Protein AF-A0A2K3KG20-F1 (afdb_monomer)

Foldseek 3Di:
DQVCLVVVVDPPDDNDDDDPPDDDPVCCVVPDDPDDDDDDPDDPDDDPPPDDDDDDDPDDPDADPVGD

Solvent-accessible sur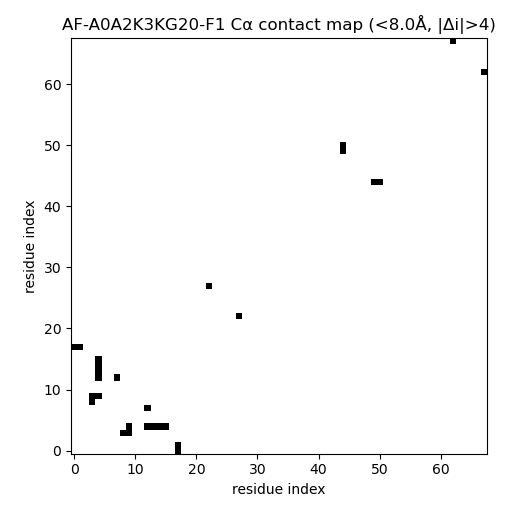face area (backbone atoms only — not comparable to full-atom values): 5116 Å² total; per-residue (Å²): 109,68,66,44,57,77,65,59,72,50,88,90,65,73,92,72,89,76,75,82,88,70,78,55,65,68,58,51,62,76,61,58,67,82,73,79,76,82,78,79,92,65,79,95,61,93,55,91,84,69,74,82,90,82,84,81,79,70,92,62,94,66,79,56,97,78,65,126

Sequence (68 aa):
MKKAISEEAIRGLPNLKIEEGSICGDCQIGKQTKMPHPKLQHLTTIRVLELLHMDLMGPMQTESLGGK

Mean predicted aligned error: 13.76 Å

Structure (mmCIF, N/CA/C/O backbone):
data_AF-A0A2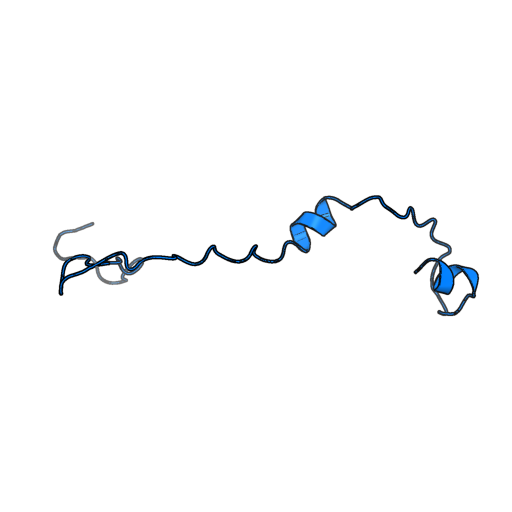K3KG20-F1
#
_entry.id   AF-A0A2K3KG20-F1
#
loop_
_atom_site.group_PDB
_atom_site.id
_atom_site.type_symbol
_atom_site.label_atom_id
_atom_site.label_alt_id
_atom_site.label_comp_id
_atom_site.label_asym_id
_atom_site.label_entity_id
_atom_site.label_seq_id
_atom_site.pdbx_PDB_ins_code
_atom_site.Cartn_x
_atom_site.Cartn_y
_atom_site.Cartn_z
_atom_site.occupancy
_atom_site.B_iso_or_equiv
_atom_site.auth_seq_id
_atom_site.auth_comp_id
_atom_site.auth_asym_id
_atom_site.auth_atom_id
_atom_site.pdbx_PDB_model_num
ATOM 1 N N . MET A 1 1 ? 27.369 3.848 -17.154 1.00 77.00 1 MET A N 1
ATOM 2 C CA . MET A 1 1 ? 27.124 3.704 -18.608 1.00 77.00 1 MET A CA 1
ATOM 3 C C . MET A 1 1 ? 28.175 4.426 -19.444 1.00 77.00 1 MET A C 1
ATOM 5 O O . MET A 1 1 ? 28.819 3.743 -20.222 1.00 77.00 1 MET A O 1
ATOM 9 N N . LYS A 1 2 ? 28.441 5.732 -19.247 1.00 81.50 2 LYS A N 1
ATOM 10 C CA . LYS A 1 2 ? 29.490 6.463 -19.999 1.00 81.50 2 LYS A CA 1
ATOM 11 C C . LYS A 1 2 ? 30.851 5.760 -20.030 1.00 81.50 2 LYS A C 1
ATOM 13 O O . LYS A 1 2 ? 31.380 5.536 -21.106 1.00 81.50 2 LYS A O 1
ATOM 18 N N . LYS A 1 3 ? 31.360 5.343 -18.864 1.00 86.06 3 LYS A N 1
ATOM 19 C CA . LYS A 1 3 ? 32.646 4.636 -18.749 1.00 86.06 3 LYS A CA 1
ATOM 20 C C . LYS A 1 3 ? 32.702 3.348 -19.584 1.00 86.06 3 LYS A C 1
ATOM 22 O O . LYS A 1 3 ? 33.680 3.091 -20.266 1.00 86.06 3 LYS A O 1
ATOM 27 N N . ALA A 1 4 ? 31.618 2.572 -19.577 1.00 86.62 4 ALA A N 1
ATOM 28 C CA . ALA A 1 4 ? 31.532 1.339 -20.356 1.00 86.62 4 ALA A CA 1
ATOM 29 C C . ALA A 1 4 ? 31.507 1.598 -21.873 1.00 86.62 4 ALA A C 1
ATOM 31 O O . ALA A 1 4 ? 32.003 0.771 -22.628 1.00 86.62 4 ALA A O 1
ATOM 32 N N . ILE A 1 5 ? 30.953 2.739 -22.309 1.00 87.94 5 ILE A N 1
ATOM 33 C CA . ILE A 1 5 ? 30.970 3.172 -23.714 1.00 87.94 5 ILE A CA 1
ATOM 34 C C . ILE A 1 5 ? 32.370 3.648 -24.108 1.00 87.94 5 ILE A C 1
ATOM 36 O O . ILE A 1 5 ? 32.877 3.235 -25.143 1.00 87.94 5 ILE A O 1
ATOM 40 N N . SER A 1 6 ? 33.010 4.486 -23.283 1.00 86.88 6 SER A N 1
ATOM 41 C CA . SER A 1 6 ? 34.333 5.047 -23.589 1.00 86.88 6 SER A CA 1
ATOM 42 C C . SER A 1 6 ? 35.452 4.008 -23.588 1.00 86.88 6 SER A C 1
ATOM 44 O O . SER A 1 6 ? 36.419 4.163 -24.320 1.00 86.88 6 SER A O 1
ATOM 46 N N . GLU A 1 7 ? 35.337 2.974 -22.754 1.00 92.25 7 GLU A N 1
ATOM 47 C CA . GLU A 1 7 ? 36.317 1.884 -22.665 1.00 92.25 7 GLU A CA 1
ATOM 48 C C . GLU A 1 7 ? 35.972 0.704 -23.592 1.00 92.25 7 GLU A C 1
ATOM 50 O O . GLU A 1 7 ? 36.628 -0.330 -23.516 1.00 92.25 7 GLU A O 1
ATOM 55 N N . GLU A 1 8 ? 34.923 0.821 -24.423 1.00 88.25 8 GLU A N 1
ATOM 56 C CA . GLU A 1 8 ? 34.403 -0.259 -25.284 1.00 88.25 8 GLU A CA 1
ATOM 57 C C . GLU A 1 8 ? 34.209 -1.594 -24.540 1.00 88.25 8 GLU A C 1
ATOM 59 O O . GLU A 1 8 ? 34.315 -2.688 -25.099 1.00 88.25 8 GLU A O 1
ATOM 64 N N . ALA A 1 9 ? 33.880 -1.514 -23.249 1.00 92.06 9 ALA A N 1
ATOM 65 C CA . ALA A 1 9 ? 33.823 -2.668 -22.359 1.00 92.06 9 ALA A CA 1
ATOM 66 C C . ALA A 1 9 ? 32.685 -3.647 -22.713 1.00 92.06 9 ALA A C 1
ATOM 68 O O . ALA A 1 9 ? 32.644 -4.764 -22.199 1.00 92.06 9 ALA A O 1
ATOM 69 N N . ILE A 1 10 ? 31.742 -3.238 -23.573 1.00 90.50 10 ILE A N 1
ATOM 70 C CA . ILE A 1 10 ? 30.574 -4.020 -23.988 1.00 90.50 10 ILE A CA 1
ATOM 71 C C . ILE A 1 10 ? 30.514 -4.064 -25.520 1.00 90.50 10 ILE A C 1
ATOM 73 O O . ILE A 1 10 ? 30.272 -3.051 -26.175 1.00 90.50 10 ILE A O 1
ATOM 77 N N . ARG A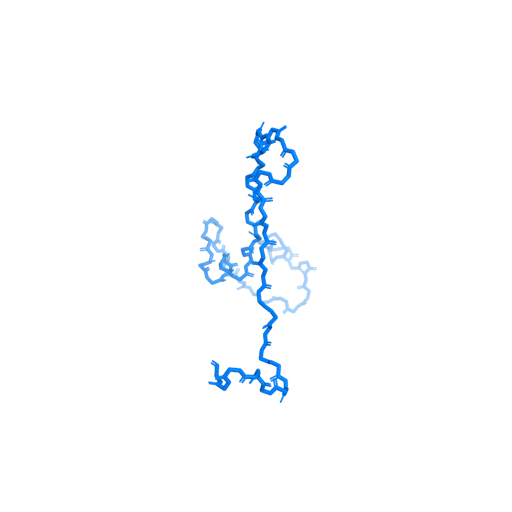 1 11 ? 30.682 -5.258 -26.103 1.00 91.50 11 ARG A N 1
ATOM 78 C CA . ARG A 1 11 ? 30.562 -5.461 -27.556 1.00 91.50 11 ARG A CA 1
ATOM 79 C C . ARG A 1 11 ? 29.135 -5.190 -28.037 1.00 91.50 11 ARG A C 1
ATOM 81 O O . ARG A 1 11 ? 28.178 -5.686 -27.451 1.00 91.50 11 ARG A O 1
ATOM 88 N N . GLY A 1 12 ? 29.015 -4.458 -29.145 1.00 88.31 12 GLY A N 1
ATOM 89 C CA . GLY A 1 12 ? 27.736 -4.170 -29.804 1.00 88.31 12 GLY A CA 1
ATOM 90 C C . GLY A 1 12 ? 26.964 -2.986 -29.220 1.00 88.31 12 GLY A C 1
ATOM 91 O O . GLY A 1 12 ? 25.867 -2.690 -29.690 1.00 88.31 12 GLY A O 1
ATOM 92 N N . LEU A 1 13 ? 27.517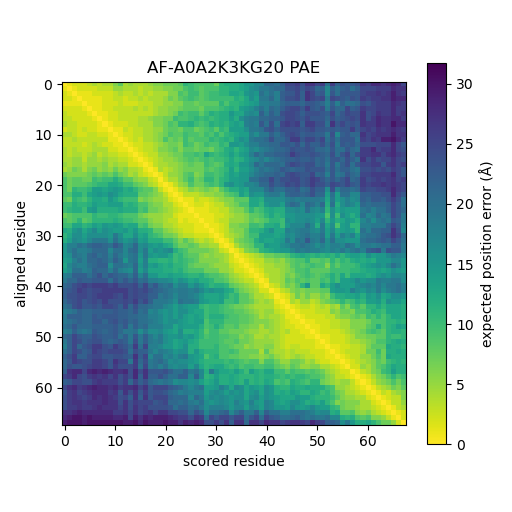 -2.295 -28.222 1.00 87.75 13 LEU A N 1
ATOM 93 C CA . LEU A 1 13 ? 26.886 -1.106 -27.667 1.00 87.75 13 LEU A CA 1
ATOM 94 C C . LEU A 1 13 ? 27.164 0.107 -28.579 1.00 87.75 13 LEU A C 1
ATOM 96 O O . LEU A 1 13 ? 28.329 0.392 -28.856 1.00 87.75 13 LEU A O 1
ATOM 100 N N . PRO A 1 14 ? 26.138 0.829 -29.069 1.00 87.12 14 PRO A N 1
ATOM 101 C CA . PRO A 1 14 ? 26.352 2.008 -29.903 1.00 87.12 14 PRO A CA 1
ATOM 102 C C . PRO A 1 14 ? 26.960 3.160 -29.092 1.00 87.12 14 PRO A C 1
ATOM 104 O O . PRO A 1 14 ? 26.786 3.251 -27.875 1.00 87.12 14 PRO A O 1
ATOM 107 N N . ASN A 1 15 ? 27.655 4.073 -29.775 1.00 85.38 15 ASN A N 1
ATOM 108 C CA . ASN A 1 15 ? 28.282 5.226 -29.133 1.00 85.38 15 ASN A CA 1
ATOM 109 C C . ASN A 1 15 ? 27.217 6.282 -28.780 1.00 85.38 15 ASN A C 1
ATOM 111 O O . ASN A 1 15 ? 26.830 7.113 -29.604 1.00 85.38 15 ASN A O 1
ATOM 115 N N . LEU A 1 16 ? 26.677 6.185 -27.564 1.00 83.69 16 LEU A N 1
ATOM 116 C CA . LEU A 1 16 ? 25.581 7.024 -27.080 1.00 83.69 16 LEU A CA 1
ATOM 117 C C 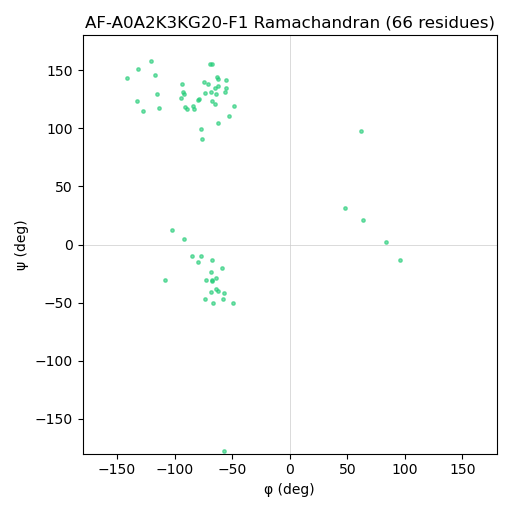. LEU A 1 16 ? 26.122 8.267 -26.366 1.00 83.69 16 LEU A C 1
ATOM 119 O O . LEU A 1 16 ? 26.910 8.166 -25.423 1.00 83.69 16 LEU A O 1
ATOM 123 N N . LYS A 1 17 ? 25.623 9.449 -26.745 1.00 80.88 17 LYS A N 1
ATOM 124 C CA . LYS A 1 17 ? 25.802 10.674 -25.954 1.00 80.88 17 LYS A CA 1
ATOM 125 C C . LYS A 1 17 ? 24.838 10.635 -24.774 1.00 80.88 17 LYS A C 1
ATOM 127 O O . LYS A 1 17 ? 23.651 10.898 -24.927 1.00 80.88 17 LYS A O 1
ATOM 132 N N . ILE A 1 18 ? 25.347 10.254 -23.608 1.00 78.56 18 ILE A N 1
ATOM 133 C CA . ILE A 1 18 ? 24.561 10.227 -22.373 1.00 78.56 18 ILE A CA 1
ATOM 134 C C . ILE A 1 18 ? 24.685 11.591 -21.700 1.00 78.56 18 ILE A C 1
ATOM 136 O O . ILE A 1 18 ? 25.775 11.975 -21.280 1.00 78.56 18 ILE A O 1
ATOM 140 N N . GLU A 1 19 ? 23.582 12.315 -21.563 1.00 77.12 19 GLU A N 1
ATOM 141 C CA . GLU A 1 19 ? 23.522 13.464 -20.662 1.00 77.12 19 GLU A CA 1
ATOM 142 C C . GLU A 1 19 ? 23.345 12.950 -19.230 1.00 77.12 19 GLU A C 1
ATOM 144 O O . GLU A 1 19 ? 22.474 12.131 -18.946 1.00 77.12 19 GLU A O 1
ATOM 149 N N . GLU A 1 20 ? 24.233 13.362 -18.327 1.00 72.44 20 GLU A N 1
ATOM 150 C CA . GLU A 1 20 ? 24.112 13.037 -16.905 1.00 72.44 20 GLU A CA 1
ATOM 151 C C . GLU A 1 20 ? 23.381 14.178 -16.207 1.00 72.44 20 GLU A C 1
ATOM 153 O O . GLU A 1 20 ? 23.653 15.345 -16.474 1.00 72.44 20 GLU A O 1
ATOM 158 N N . GLY A 1 21 ? 22.461 13.836 -15.307 1.00 71.38 21 GLY A N 1
ATOM 159 C CA . GLY A 1 21 ? 21.693 14.811 -14.531 1.00 71.38 21 GLY A CA 1
ATOM 160 C C . GLY A 1 21 ? 20.316 15.150 -15.105 1.00 71.38 21 GLY A C 1
ATOM 161 O O . GLY A 1 21 ? 19.491 15.682 -14.368 1.00 71.38 21 GLY A O 1
ATOM 162 N N . SER A 1 22 ? 20.013 14.786 -16.357 1.00 76.44 22 SER A N 1
ATOM 163 C CA . SER A 1 22 ? 18.642 14.840 -16.871 1.00 76.44 22 SER A CA 1
ATOM 164 C C . SER A 1 22 ? 17.877 13.580 -16.457 1.00 76.44 22 SER A C 1
ATOM 166 O O . SER A 1 22 ? 18.220 12.449 -16.803 1.00 76.44 22 SER A O 1
ATOM 168 N N . ILE A 1 23 ? 16.835 13.768 -15.650 1.00 75.38 23 ILE A N 1
ATOM 169 C CA . ILE A 1 23 ? 15.910 12.695 -15.289 1.00 75.38 23 ILE A CA 1
ATOM 170 C C . ILE A 1 23 ? 14.875 12.609 -16.409 1.00 75.38 23 ILE A C 1
ATOM 172 O O . ILE A 1 23 ? 14.163 13.573 -16.678 1.00 75.38 23 ILE A O 1
ATOM 176 N N . CYS A 1 24 ? 14.788 11.460 -17.078 1.00 83.50 24 CYS A N 1
ATOM 177 C CA . CYS A 1 24 ? 13.720 11.214 -18.043 1.00 83.50 24 CYS A CA 1
ATOM 178 C C . CYS A 1 24 ? 12.374 11.118 -17.306 1.00 83.50 24 CYS A C 1
ATOM 180 O O . CYS A 1 24 ? 12.224 10.279 -16.415 1.00 83.50 24 CYS A O 1
ATOM 182 N N . GLY A 1 25 ? 11.404 11.955 -17.692 1.00 81.12 25 GLY A N 1
ATOM 183 C CA . GLY A 1 25 ? 10.077 12.007 -17.069 1.00 81.12 25 GLY A CA 1
ATOM 184 C C . GLY A 1 25 ? 9.342 10.667 -17.133 1.00 81.12 25 GLY A C 1
ATOM 185 O O . GLY A 1 25 ? 8.894 10.164 -16.105 1.00 81.12 25 GLY A O 1
ATOM 186 N N . ASP A 1 26 ? 9.319 10.022 -18.301 1.00 85.44 26 ASP A N 1
ATOM 187 C CA . ASP A 1 26 ? 8.677 8.711 -18.479 1.00 85.44 26 ASP A CA 1
ATOM 188 C C . ASP A 1 26 ? 9.344 7.628 -17.626 1.00 85.44 26 ASP A C 1
ATOM 190 O O . ASP A 1 26 ? 8.674 6.810 -16.992 1.00 85.44 26 ASP A O 1
ATOM 194 N N . CYS A 1 27 ? 10.678 7.650 -17.542 1.00 82.19 27 CYS A N 1
ATOM 195 C CA . CYS A 1 27 ? 11.423 6.755 -16.663 1.00 82.19 27 CYS A CA 1
ATOM 196 C C . CYS A 1 27 ? 11.105 7.015 -15.189 1.00 82.19 27 CYS A C 1
ATOM 198 O O . CYS A 1 27 ? 11.041 6.061 -14.420 1.00 82.19 27 CYS A O 1
ATOM 200 N N . GLN A 1 28 ? 10.924 8.270 -14.778 1.00 83.44 28 GLN A N 1
ATOM 201 C CA . GLN A 1 28 ? 10.596 8.626 -13.400 1.00 83.44 28 GLN A CA 1
ATOM 202 C C . GLN A 1 28 ? 9.191 8.156 -13.014 1.00 83.44 28 GLN A C 1
ATOM 204 O O . GLN A 1 28 ? 9.019 7.614 -11.925 1.00 83.44 28 GLN A O 1
ATOM 209 N N . ILE A 1 29 ? 8.218 8.301 -13.916 1.00 83.88 29 ILE A N 1
ATOM 210 C CA . ILE A 1 29 ? 6.849 7.803 -13.725 1.00 83.88 29 ILE A CA 1
ATOM 211 C C . ILE A 1 29 ? 6.854 6.269 -13.688 1.00 83.88 29 ILE A C 1
ATOM 213 O O . ILE A 1 29 ? 6.348 5.668 -12.743 1.00 83.88 29 ILE A O 1
ATOM 217 N N . GLY A 1 30 ? 7.490 5.617 -14.668 1.00 82.56 30 GLY A N 1
ATOM 218 C CA . GLY A 1 30 ? 7.537 4.153 -14.759 1.00 82.56 30 GLY A CA 1
ATOM 219 C C . GLY A 1 30 ? 8.356 3.478 -13.653 1.00 82.56 30 GLY A C 1
ATOM 220 O O . GLY A 1 30 ? 8.128 2.313 -13.335 1.00 82.56 30 GLY A O 1
ATOM 221 N N . LYS A 1 31 ? 9.306 4.201 -13.050 1.00 82.62 31 LYS A N 1
ATOM 222 C CA . LYS A 1 31 ? 10.115 3.739 -11.910 1.00 82.62 31 LYS A CA 1
ATOM 223 C C . LYS A 1 31 ? 9.650 4.324 -10.582 1.00 82.62 31 LYS A C 1
ATOM 225 O O . LYS A 1 31 ? 10.384 4.205 -9.600 1.00 82.62 31 LYS A O 1
ATOM 230 N N . GLN A 1 32 ? 8.472 4.945 -10.525 1.00 79.62 32 GLN A N 1
ATOM 231 C CA . GLN A 1 32 ? 7.942 5.451 -9.271 1.00 79.62 32 GLN A CA 1
ATOM 232 C C . GLN A 1 32 ? 7.716 4.273 -8.319 1.00 79.62 32 GLN A C 1
ATOM 234 O O . GLN A 1 32 ? 6.777 3.489 -8.451 1.00 79.62 32 GLN A O 1
ATOM 239 N N . THR A 1 33 ? 8.597 4.131 -7.336 1.00 73.69 33 THR A N 1
ATOM 240 C CA . THR A 1 33 ? 8.346 3.279 -6.183 1.00 73.69 33 THR A CA 1
ATOM 241 C C . THR A 1 33 ? 7.272 3.951 -5.335 1.00 73.69 33 THR A C 1
ATOM 243 O O . THR A 1 33 ? 7.276 5.174 -5.171 1.00 73.69 33 THR A O 1
ATOM 246 N N . LYS A 1 34 ? 6.313 3.168 -4.814 1.00 75.88 34 LYS A N 1
ATOM 247 C CA . LYS A 1 34 ? 5.327 3.678 -3.848 1.00 75.88 34 LYS A CA 1
ATOM 248 C C . LYS A 1 34 ? 6.093 4.437 -2.766 1.00 75.88 34 LYS A C 1
ATOM 250 O O . LYS A 1 34 ? 6.934 3.842 -2.091 1.00 75.88 34 LYS A O 1
ATOM 255 N N . MET A 1 35 ? 5.815 5.734 -2.611 1.00 78.44 35 MET A N 1
ATOM 256 C CA . MET A 1 35 ? 6.317 6.460 -1.449 1.00 78.44 35 MET A CA 1
ATOM 257 C C . MET A 1 35 ? 5.859 5.714 -0.191 1.00 78.44 35 MET A C 1
ATOM 259 O O . MET A 1 35 ? 4.738 5.187 -0.180 1.00 78.44 35 MET A O 1
ATOM 263 N N . PRO A 1 36 ? 6.704 5.621 0.848 1.00 81.50 36 PRO A N 1
ATOM 264 C CA . PRO A 1 36 ? 6.305 4.957 2.075 1.00 81.50 36 PRO A CA 1
ATOM 265 C C . PRO A 1 36 ? 5.037 5.622 2.611 1.00 81.50 36 PRO A C 1
ATOM 267 O O . PRO A 1 36 ? 4.956 6.847 2.704 1.00 81.50 36 PRO A O 1
ATOM 270 N N . HIS A 1 37 ? 4.038 4.806 2.946 1.00 83.25 37 HIS A N 1
ATOM 271 C CA . HIS A 1 37 ? 2.846 5.319 3.602 1.00 83.25 37 HIS A CA 1
ATOM 272 C C . HIS A 1 37 ? 3.252 5.879 4.975 1.00 83.25 37 HIS A C 1
ATOM 274 O O . HIS A 1 37 ? 3.956 5.179 5.716 1.00 83.25 37 HIS A O 1
ATOM 280 N N . PRO A 1 38 ? 2.859 7.116 5.328 1.00 86.25 38 PRO A N 1
ATOM 281 C CA . PRO A 1 38 ? 3.158 7.675 6.637 1.00 86.25 38 PRO A CA 1
ATOM 282 C C . PRO A 1 38 ? 2.646 6.751 7.741 1.00 86.25 38 PRO A C 1
ATOM 284 O O . PRO A 1 38 ? 1.523 6.253 7.682 1.00 86.25 38 PRO A O 1
ATOM 287 N N . LYS A 1 39 ? 3.469 6.511 8.763 1.00 84.88 39 LYS A N 1
ATOM 288 C CA . LYS A 1 39 ? 3.023 5.755 9.935 1.00 84.88 39 LYS A CA 1
ATOM 289 C C . LYS A 1 39 ? 2.090 6.633 10.765 1.00 84.88 39 LYS A C 1
ATOM 291 O O . LYS A 1 39 ? 2.451 7.756 11.112 1.00 84.88 39 LYS A O 1
ATOM 296 N N . LEU A 1 40 ? 0.929 6.098 11.129 1.00 85.81 40 LEU A N 1
ATOM 297 C CA . LEU A 1 40 ? 0.092 6.683 12.172 1.00 85.81 40 LEU A CA 1
ATOM 298 C C . LEU A 1 40 ? 0.843 6.599 13.509 1.00 85.81 40 LEU A C 1
ATOM 300 O O . LEU A 1 40 ? 1.247 5.521 13.936 1.00 85.81 40 LEU A O 1
ATOM 304 N N . GLN A 1 41 ? 1.077 7.755 14.135 1.00 79.88 41 GLN A N 1
ATOM 305 C CA . GLN A 1 41 ? 1.800 7.867 15.411 1.00 79.88 41 GLN A CA 1
ATOM 306 C C . GLN A 1 41 ? 0.898 7.650 16.637 1.00 79.88 41 GLN A C 1
ATOM 308 O O . GLN A 1 41 ? 1.399 7.547 17.752 1.00 79.88 41 GLN A O 1
ATOM 313 N N . HIS A 1 42 ? -0.420 7.594 16.442 1.00 81.50 42 HIS A N 1
ATOM 314 C CA . HIS A 1 42 ? -1.410 7.439 17.501 1.00 81.50 42 HIS A CA 1
ATOM 315 C C . HIS A 1 42 ? -2.415 6.346 17.139 1.00 81.50 42 HIS A C 1
ATOM 317 O O . HIS A 1 42 ? -2.690 6.096 15.964 1.00 81.50 42 HIS A O 1
ATOM 323 N N . LEU A 1 43 ? -2.962 5.703 18.170 1.00 79.50 43 LEU A N 1
ATOM 324 C CA . LEU A 1 43 ? -4.112 4.819 18.027 1.00 79.50 43 LEU A CA 1
ATOM 325 C C . LEU A 1 43 ? -5.330 5.670 17.657 1.00 79.50 43 LEU A C 1
ATOM 327 O O . LEU A 1 43 ? -5.596 6.685 18.295 1.00 79.50 43 LEU A O 1
ATOM 331 N N . THR A 1 44 ? -6.070 5.257 16.634 1.00 84.19 44 THR A N 1
ATOM 332 C CA . THR A 1 44 ? -7.304 5.927 16.195 1.0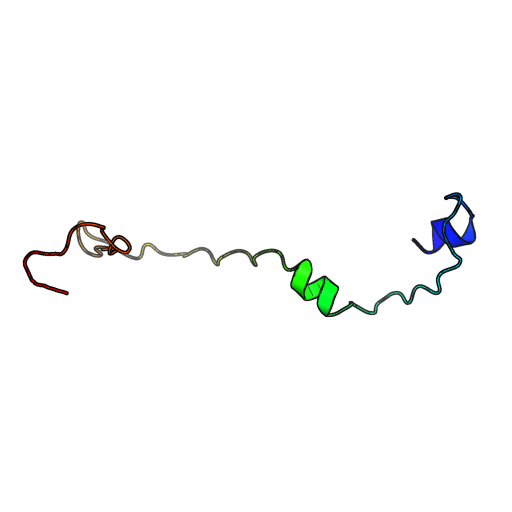0 84.19 44 THR A CA 1
ATOM 333 C C . THR A 1 44 ? -8.508 5.615 17.086 1.00 84.19 44 THR A C 1
ATOM 335 O O . THR A 1 44 ? -9.539 6.261 16.945 1.00 84.19 44 THR A O 1
ATOM 338 N N . THR A 1 45 ? -8.388 4.647 17.999 1.00 91.56 45 THR A N 1
ATOM 339 C CA . THR A 1 45 ? -9.458 4.214 18.908 1.00 91.56 45 THR A CA 1
ATOM 340 C C . THR A 1 45 ? -8.912 3.893 20.297 1.00 91.56 45 THR A C 1
ATOM 342 O O . THR A 1 45 ? -7.832 3.313 20.422 1.00 91.56 45 THR A O 1
ATOM 345 N N . ILE A 1 46 ? -9.686 4.211 21.330 1.00 90.81 46 ILE A N 1
ATOM 346 C CA . ILE A 1 46 ? -9.395 4.013 22.756 1.00 90.81 46 ILE A CA 1
ATOM 347 C C . ILE A 1 46 ? -10.258 2.883 23.344 1.00 90.81 46 ILE A C 1
ATOM 349 O O . ILE A 1 46 ? -9.826 2.195 24.270 1.00 90.81 46 ILE A O 1
ATOM 353 N N . ARG A 1 47 ? -11.477 2.671 22.828 1.00 94.38 47 ARG A N 1
ATOM 354 C CA . ARG A 1 47 ? -12.435 1.674 23.342 1.00 94.38 47 ARG A CA 1
ATOM 355 C C . ARG A 1 47 ? -12.821 0.639 22.286 1.00 94.38 47 ARG A C 1
ATOM 357 O O . ARG A 1 47 ? -12.730 0.872 21.084 1.00 94.38 47 ARG A O 1
ATOM 364 N N . VAL A 1 48 ? -13.287 -0.521 22.752 1.00 92.62 48 VAL A N 1
ATOM 365 C CA . VAL A 1 48 ? -13.794 -1.590 21.879 1.00 92.62 48 VAL A CA 1
ATOM 366 C C . VAL A 1 48 ? -15.014 -1.075 21.103 1.00 92.62 48 VAL A C 1
ATOM 368 O O . VAL A 1 48 ? -15.871 -0.414 21.687 1.00 92.62 48 VAL A O 1
ATOM 371 N N . LEU A 1 49 ? -15.083 -1.383 19.802 1.00 91.00 49 LEU A N 1
ATOM 372 C CA . LEU A 1 49 ? -16.140 -0.950 18.870 1.00 91.00 49 LEU A CA 1
ATOM 373 C C . LEU A 1 49 ? -16.238 0.571 18.623 1.00 91.00 49 LEU A C 1
ATOM 375 O O . LEU A 1 49 ? -17.272 1.048 18.167 1.00 91.00 49 LEU A O 1
ATOM 379 N N . GLU A 1 50 ? -15.181 1.345 18.879 1.00 94.31 50 GLU A N 1
ATOM 380 C CA . GLU A 1 50 ? -15.172 2.788 18.586 1.00 94.31 50 GLU A CA 1
ATOM 381 C C . GLU A 1 50 ? -15.072 3.109 17.085 1.00 94.31 50 GLU A C 1
ATOM 383 O O . GLU A 1 50 ? -15.631 4.104 16.630 1.00 94.31 50 GLU A O 1
ATOM 388 N N . LEU A 1 51 ? -14.409 2.248 16.305 1.00 90.50 51 LEU A N 1
ATOM 389 C CA . LEU A 1 51 ? -14.344 2.350 14.849 1.00 90.50 51 LEU A CA 1
ATOM 390 C C . LEU A 1 51 ? -14.642 0.991 14.222 1.00 90.50 51 LEU A C 1
ATOM 392 O O . LEU A 1 51 ? -13.957 0.005 14.498 1.00 90.50 51 LEU A O 1
ATOM 396 N N . LEU A 1 52 ? -15.649 0.959 13.353 1.00 91.88 52 LEU A N 1
ATOM 397 C CA . LEU A 1 52 ? -16.010 -0.207 12.559 1.00 91.88 52 LEU A CA 1
ATOM 398 C C . LEU A 1 52 ? -15.742 0.101 11.087 1.00 91.88 52 LEU A C 1
ATOM 400 O O . LEU A 1 52 ? -16.355 1.000 10.514 1.00 91.88 52 LEU A O 1
ATOM 404 N N . HIS A 1 53 ? -14.827 -0.647 10.479 1.00 90.94 53 HIS A N 1
ATOM 405 C CA . HIS A 1 53 ? -14.623 -0.607 9.037 1.00 90.94 53 HIS A CA 1
ATOM 406 C C . HIS A 1 53 ? -15.517 -1.666 8.389 1.00 90.94 53 HIS A C 1
ATOM 408 O O . HIS A 1 53 ? -15.386 -2.851 8.689 1.00 90.94 53 HIS A O 1
ATOM 414 N N . MET A 1 54 ? -16.438 -1.231 7.532 1.00 93.31 54 MET A N 1
ATOM 415 C CA . MET A 1 54 ? -17.273 -2.106 6.715 1.00 93.31 54 MET A CA 1
ATOM 416 C C . MET A 1 54 ? -16.913 -1.852 5.261 1.00 93.31 54 MET A C 1
ATOM 418 O O . MET A 1 54 ? -16.896 -0.699 4.833 1.00 93.31 54 MET A O 1
ATOM 422 N N . ASP A 1 55 ? -16.638 -2.919 4.526 1.00 90.81 55 ASP A N 1
ATOM 423 C CA . ASP A 1 55 ? -16.421 -2.855 3.088 1.00 90.81 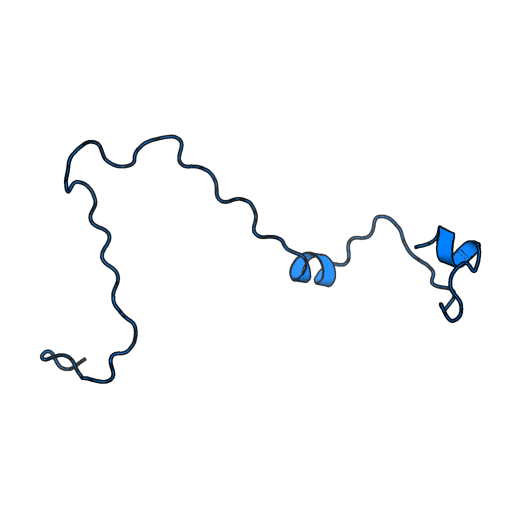55 ASP A CA 1
ATOM 424 C C . ASP A 1 55 ? -17.501 -3.669 2.382 1.00 90.81 55 ASP A C 1
ATOM 426 O O . ASP A 1 55 ? -17.988 -4.676 2.911 1.00 90.81 55 ASP A O 1
ATOM 430 N N . LEU A 1 56 ? -17.898 -3.205 1.204 1.00 86.38 56 LEU A N 1
ATOM 431 C CA . LEU A 1 56 ? -18.840 -3.926 0.366 1.00 86.38 56 LEU A CA 1
ATOM 432 C C . LEU A 1 56 ? -18.050 -4.799 -0.597 1.00 86.38 56 LEU A C 1
ATOM 434 O O . LEU A 1 56 ? -17.134 -4.348 -1.281 1.00 86.38 56 LEU A O 1
ATOM 438 N N . MET A 1 57 ? -18.440 -6.066 -0.676 1.00 83.31 57 MET A N 1
ATOM 439 C CA . MET A 1 57 ? -17.924 -6.945 -1.711 1.00 83.31 57 MET A CA 1
ATOM 440 C C . MET A 1 57 ? -18.353 -6.422 -3.089 1.00 83.31 57 MET A C 1
ATOM 442 O O . MET A 1 57 ? -19.451 -5.889 -3.250 1.00 83.31 57 MET A O 1
ATOM 446 N N . GLY A 1 58 ? -17.468 -6.583 -4.078 1.00 83.56 58 GLY A N 1
A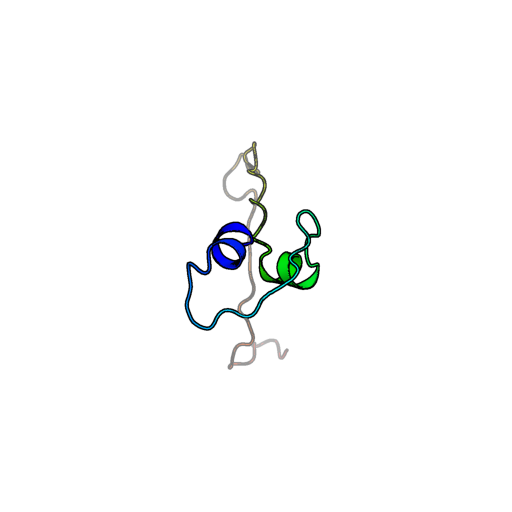TOM 447 C CA . GLY A 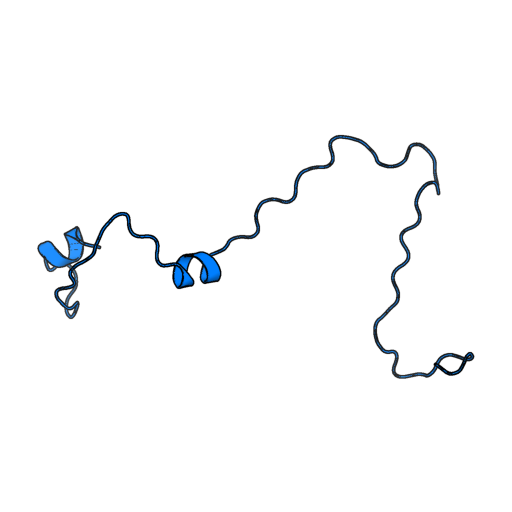1 58 ? -17.727 -6.248 -5.478 1.00 83.56 58 GLY A CA 1
ATOM 448 C C . GLY A 1 58 ? -18.944 -6.980 -6.067 1.00 83.56 58 GLY A C 1
ATOM 449 O O . GLY A 1 58 ? -19.611 -7.738 -5.363 1.00 83.56 58 GLY A O 1
ATOM 450 N N . PRO A 1 59 ? -19.244 -6.776 -7.362 1.00 82.81 59 PRO A N 1
ATOM 451 C CA . PRO A 1 59 ? -20.493 -7.231 -7.966 1.00 82.81 59 PRO A CA 1
ATOM 452 C C . PRO A 1 59 ? -20.730 -8.721 -7.701 1.00 82.81 59 PRO A C 1
ATOM 454 O O . PRO A 1 59 ? -20.011 -9.589 -8.199 1.00 82.81 59 PRO A O 1
ATOM 457 N N . MET A 1 60 ? -21.733 -9.004 -6.873 1.00 85.06 60 MET A N 1
ATOM 458 C CA . MET A 1 60 ? -22.181 -10.359 -6.593 1.00 85.06 60 MET A CA 1
ATOM 459 C C . MET A 1 60 ? -22.969 -10.873 -7.795 1.00 85.06 60 MET A C 1
ATOM 461 O O . MET A 1 60 ? -23.754 -10.140 -8.390 1.00 85.06 60 MET A O 1
ATOM 465 N N . GLN A 1 61 ? -22.774 -12.146 -8.146 1.00 82.69 61 GLN A N 1
ATOM 466 C CA . GLN A 1 61 ? -23.550 -12.774 -9.223 1.00 82.69 61 GLN A CA 1
ATOM 467 C C . GLN A 1 61 ? -25.041 -12.861 -8.883 1.00 82.69 61 GLN A C 1
ATOM 469 O O . GLN A 1 61 ? -25.883 -12.862 -9.774 1.00 82.69 61 GLN A O 1
ATOM 474 N N . THR A 1 62 ? -25.351 -12.944 -7.591 1.00 83.12 62 THR A N 1
ATOM 475 C CA . THR A 1 62 ? -26.715 -13.013 -7.086 1.00 83.12 62 THR A CA 1
ATOM 476 C C . THR A 1 62 ? -27.192 -11.620 -6.718 1.00 83.12 62 THR A C 1
ATOM 478 O O . THR A 1 62 ? -26.550 -10.931 -5.922 1.00 83.12 62 THR A O 1
ATOM 481 N N . GLU A 1 63 ? -28.337 -11.228 -7.268 1.00 81.44 63 GLU A N 1
ATOM 482 C CA . GLU A 1 63 ? -28.989 -9.971 -6.919 1.00 81.44 63 GLU A CA 1
ATOM 483 C C . GLU A 1 63 ? -29.379 -9.953 -5.437 1.00 81.44 63 GLU A C 1
ATOM 485 O O . GLU A 1 63 ? -29.777 -10.966 -4.852 1.00 81.44 63 GLU A O 1
ATOM 490 N N . SER A 1 64 ? -29.247 -8.784 -4.814 1.00 80.25 64 SER A N 1
ATOM 491 C CA . SER A 1 64 ? -29.723 -8.585 -3.451 1.00 80.25 64 SER A CA 1
ATOM 492 C C . SER A 1 64 ? -31.254 -8.653 -3.417 1.00 80.25 64 SER A C 1
ATOM 494 O O . SER A 1 64 ? -31.931 -8.339 -4.396 1.00 80.25 64 SER A O 1
ATOM 496 N N . LEU A 1 65 ? -31.817 -8.994 -2.254 1.00 81.12 65 LEU A N 1
ATOM 497 C CA . LEU A 1 65 ? -33.272 -8.988 -2.040 1.00 81.12 65 LEU A CA 1
ATOM 498 C C . LEU A 1 65 ? -33.911 -7.606 -2.268 1.00 81.12 65 LEU A C 1
ATOM 500 O O . LEU A 1 65 ? -35.118 -7.521 -2.467 1.00 81.12 65 LEU A O 1
ATOM 504 N N . GLY A 1 66 ? -33.111 -6.535 -2.217 1.00 78.31 66 GLY A N 1
ATOM 505 C CA . GLY A 1 66 ? -33.557 -5.167 -2.464 1.00 78.31 66 GLY A CA 1
ATOM 506 C C . GLY A 1 66 ? -33.701 -4.812 -3.943 1.00 78.31 66 GLY A C 1
ATOM 507 O O . GLY A 1 66 ? -34.363 -3.822 -4.231 1.00 78.31 66 GLY A O 1
ATOM 508 N N . GLY A 1 67 ? -33.142 -5.612 -4.860 1.00 65.62 67 GLY A N 1
ATOM 509 C CA . GLY A 1 67 ? -33.133 -5.317 -6.292 1.00 65.62 67 GLY A CA 1
ATOM 510 C C . GLY A 1 67 ? -32.373 -4.022 -6.605 1.00 65.62 67 GLY A C 1
ATOM 511 O O . GLY A 1 67 ? -32.954 -2.942 -6.570 1.00 65.62 67 GLY A O 1
ATOM 512 N N . LYS A 1 68 ? -31.099 -4.171 -6.996 1.00 56.38 68 LYS A N 1
ATOM 513 C CA . LYS A 1 68 ? -30.041 -3.139 -7.094 1.00 56.38 68 LYS A CA 1
ATOM 514 C C . LYS A 1 68 ? -29.496 -2.649 -5.756 1.00 56.38 68 LYS A C 1
ATOM 516 O O . LYS A 1 68 ? -30.190 -1.912 -5.032 1.00 56.38 68 LYS A O 1
#

Organism: Trifolium pratense (NCBI:txid57577)

Radius of gyration: 26.95 Å; Cα contacts (8 Å, |Δi|>4): 14; chains: 1; bounding box: 70×28×53 Å

pLDDT: mean 83.62, std 6.74, range [56.38, 94.38]

InterPro domains:
  IPR039537 Retrotransposon Ty1/copia-like [PTHR42648] (7-68)

Secondary structure (DSSP, 8-state):
-HHHHHTT-STT-----PPSSPPPHHHHHHT-PPPPPPPP-S-S-SSTTS-------S--SSPPTT--